Protein AF-A0A5B7IA30-F1 (afdb_monomer_lite)

Structure (mmCIF, N/CA/C/O backbone):
data_AF-A0A5B7IA30-F1
#
_entry.id   AF-A0A5B7IA30-F1
#
loop_
_atom_site.group_PDB
_atom_site.id
_atom_site.type_symbol
_atom_site.label_atom_id
_atom_site.label_alt_id
_atom_site.label_comp_id
_atom_site.label_asym_id
_atom_site.label_entity_id
_atom_site.label_seq_id
_atom_site.pdbx_PDB_ins_code
_atom_site.Cartn_x
_atom_site.Cartn_y
_atom_site.Cartn_z
_atom_site.occupancy
_atom_site.B_iso_or_equiv
_atom_site.auth_seq_id
_atom_site.auth_comp_id
_atom_site.auth_asym_id
_atom_site.auth_atom_id
_atom_site.pdbx_PDB_model_num
ATOM 1 N N . MET A 1 1 ? 4.732 -1.468 26.916 1.00 51.19 1 MET A N 1
ATOM 2 C CA . MET A 1 1 ? 4.932 -1.442 25.448 1.00 51.19 1 MET A CA 1
ATOM 3 C C . MET A 1 1 ? 4.736 -0.016 24.955 1.00 51.19 1 MET A C 1
ATOM 5 O O . MET A 1 1 ? 3.744 0.598 25.326 1.00 51.19 1 MET A O 1
ATOM 9 N N . ASP A 1 2 ? 5.695 0.524 24.199 1.00 66.31 2 ASP A N 1
ATOM 10 C CA . ASP A 1 2 ? 5.665 1.899 23.679 1.00 66.31 2 ASP A CA 1
ATOM 11 C C . ASP A 1 2 ? 4.599 2.048 22.574 1.00 66.31 2 ASP A C 1
ATOM 13 O O . ASP A 1 2 ? 4.600 1.334 21.570 1.00 66.31 2 ASP A O 1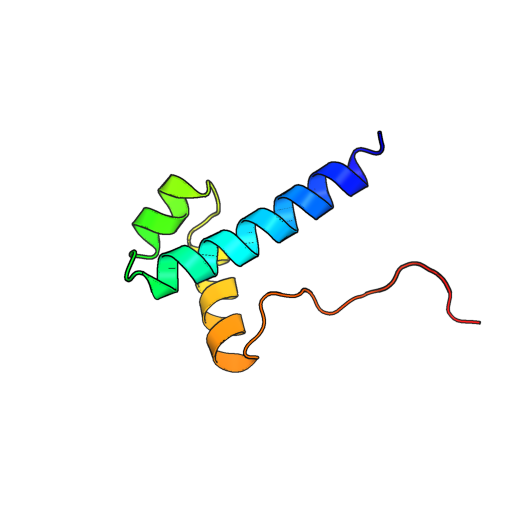
ATOM 17 N N . HIS A 1 3 ? 3.695 3.008 22.753 1.00 61.34 3 HIS A N 1
ATOM 18 C CA . HIS A 1 3 ? 2.621 3.362 21.821 1.00 61.34 3 HIS A CA 1
ATOM 19 C C . HIS A 1 3 ? 3.134 3.816 20.440 1.00 61.34 3 HIS A C 1
ATOM 21 O O . HIS A 1 3 ? 2.425 3.670 19.438 1.00 61.34 3 HIS A O 1
ATOM 27 N N . ARG A 1 4 ? 4.370 4.323 20.348 1.00 60.53 4 ARG A N 1
ATOM 28 C CA . ARG A 1 4 ? 5.034 4.670 19.080 1.00 60.53 4 ARG A CA 1
ATOM 29 C C . ARG A 1 4 ? 5.397 3.426 18.274 1.00 60.53 4 ARG A C 1
ATOM 31 O O . ARG A 1 4 ? 5.191 3.412 17.060 1.00 60.53 4 ARG A O 1
ATOM 38 N N . VAL A 1 5 ? 5.855 2.369 18.945 1.00 60.12 5 VAL A N 1
ATOM 39 C CA . VAL A 1 5 ? 6.207 1.088 18.313 1.00 60.12 5 VAL A CA 1
ATOM 40 C C . VAL A 1 5 ? 4.955 0.403 17.766 1.00 60.12 5 VAL A C 1
ATOM 42 O O . VAL A 1 5 ? 4.945 -0.015 16.609 1.00 60.12 5 VAL A O 1
ATOM 45 N N . THR A 1 6 ? 3.857 0.387 18.528 1.00 62.12 6 THR A N 1
ATOM 46 C CA . THR A 1 6 ? 2.576 -0.184 18.073 1.00 62.12 6 THR A CA 1
ATOM 47 C C . THR A 1 6 ? 2.037 0.531 16.830 1.00 62.12 6 THR A C 1
ATOM 49 O O . THR A 1 6 ? 1.635 -0.120 15.865 1.00 62.12 6 THR A O 1
ATOM 52 N N . ARG A 1 7 ? 2.082 1.872 16.799 1.00 61.22 7 ARG A N 1
ATOM 53 C CA . ARG A 1 7 ? 1.655 2.666 15.631 1.00 61.22 7 ARG A CA 1
ATOM 54 C C . ARG A 1 7 ? 2.558 2.438 14.415 1.00 61.22 7 ARG A C 1
ATOM 56 O O . ARG A 1 7 ? 2.067 2.384 13.288 1.00 61.22 7 ARG A O 1
ATOM 63 N N . TYR A 1 8 ? 3.864 2.297 14.630 1.00 59.81 8 TYR A N 1
ATOM 64 C CA . TYR A 1 8 ? 4.825 2.041 13.560 1.00 59.81 8 TYR A CA 1
ATOM 65 C C . TYR A 1 8 ? 4.596 0.676 12.905 1.00 59.81 8 TYR A C 1
ATOM 67 O O . TYR A 1 8 ? 4.446 0.618 11.681 1.00 59.81 8 TYR A O 1
ATOM 75 N N . ILE A 1 9 ? 4.472 -0.385 13.713 1.00 59.41 9 ILE A N 1
ATOM 76 C CA . ILE A 1 9 ? 4.185 -1.744 13.235 1.00 59.41 9 ILE A CA 1
ATOM 77 C C . ILE A 1 9 ? 2.847 -1.764 12.491 1.00 59.41 9 ILE A C 1
ATOM 79 O O . ILE A 1 9 ? 2.812 -2.212 11.348 1.00 59.41 9 ILE A O 1
ATOM 83 N N . ALA A 1 10 ? 1.786 -1.177 13.062 1.00 61.81 10 ALA A N 1
ATOM 84 C CA . ALA A 1 10 ? 0.491 -1.056 12.389 1.00 61.81 10 ALA A CA 1
ATOM 85 C C . ALA A 1 10 ? 0.619 -0.367 11.019 1.00 61.81 10 ALA A C 1
ATOM 87 O O . ALA A 1 10 ? 0.092 -0.863 10.025 1.00 61.81 10 ALA A O 1
ATOM 88 N N . SER A 1 11 ? 1.395 0.720 10.931 1.00 64.81 11 SER A N 1
ATOM 89 C CA . SER A 1 11 ? 1.603 1.432 9.668 1.00 64.81 11 SER A CA 1
ATOM 90 C C . SER A 1 11 ? 2.358 0.607 8.620 1.00 64.81 11 SER A C 1
ATOM 92 O O . SER A 1 11 ? 2.054 0.732 7.436 1.00 64.81 11 SER A O 1
ATOM 94 N N . ILE A 1 12 ? 3.356 -0.201 9.006 1.00 61.44 12 ILE A N 1
ATOM 95 C CA . ILE A 1 12 ? 4.094 -1.077 8.076 1.00 61.44 12 ILE A CA 1
ATOM 96 C C . ILE A 1 12 ? 3.153 -2.151 7.541 1.00 61.44 12 ILE A C 1
ATOM 98 O O . ILE A 1 12 ? 3.101 -2.373 6.327 1.00 61.44 12 ILE A O 1
ATOM 102 N N . THR A 1 13 ? 2.377 -2.766 8.436 1.00 71.50 13 THR A N 1
ATOM 103 C CA . THR A 1 13 ? 1.405 -3.800 8.081 1.00 71.50 13 THR A CA 1
ATOM 104 C C . THR A 1 13 ? 0.379 -3.259 7.091 1.00 71.50 13 THR A C 1
ATOM 106 O O . THR A 1 13 ? 0.141 -3.896 6.069 1.00 71.50 13 THR A O 1
ATOM 109 N N . SER A 1 14 ? -0.136 -2.038 7.293 1.00 81.00 14 SER A N 1
ATOM 110 C CA . SER A 1 14 ? -1.091 -1.424 6.358 1.00 81.00 14 SER A CA 1
ATOM 111 C C . SER A 1 14 ? -0.529 -1.256 4.941 1.00 81.00 14 SER A C 1
ATOM 113 O O . SER A 1 14 ? -1.247 -1.460 3.970 1.00 81.00 14 SER A O 1
ATOM 115 N N . ARG A 1 15 ? 0.755 -0.915 4.785 1.00 88.94 15 ARG A N 1
ATOM 116 C CA . ARG A 1 15 ? 1.369 -0.621 3.472 1.00 88.94 15 ARG A CA 1
ATOM 117 C C . ARG A 1 15 ? 1.632 -1.872 2.649 1.00 88.94 15 ARG A C 1
ATOM 119 O O . ARG A 1 15 ? 1.294 -1.915 1.468 1.00 88.94 15 ARG A O 1
ATOM 126 N N . LYS A 1 16 ? 2.179 -2.903 3.300 1.00 91.88 16 LYS A N 1
ATOM 127 C CA . LYS A 1 16 ? 2.352 -4.235 2.704 1.00 91.88 16 LYS A CA 1
ATOM 128 C C . LYS A 1 16 ? 1.002 -4.808 2.277 1.00 91.88 16 LYS A C 1
ATOM 130 O O . LYS A 1 16 ? 0.886 -5.338 1.176 1.00 91.88 16 LYS A O 1
ATOM 135 N N . TRP A 1 17 ? -0.030 -4.618 3.101 1.00 93.50 17 TRP A N 1
ATOM 136 C CA . TRP A 1 17 ? -1.373 -5.109 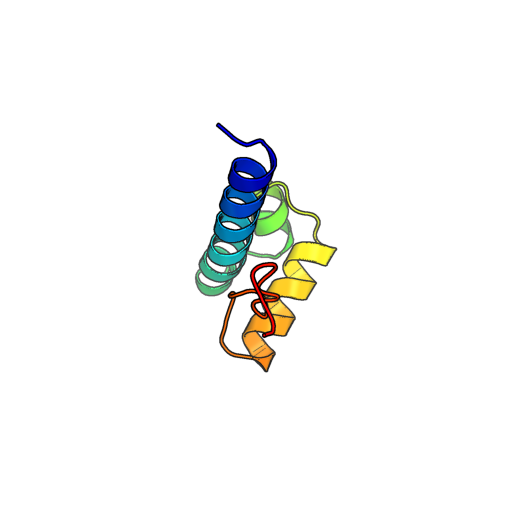2.804 1.00 93.50 17 TRP A CA 1
ATOM 137 C C . TRP A 1 17 ? -2.034 -4.382 1.624 1.00 93.50 17 TRP A C 1
ATOM 139 O O . TRP A 1 17 ? -2.634 -5.040 0.776 1.00 93.50 17 TRP A O 1
ATOM 149 N N . ILE A 1 18 ? -1.862 -3.056 1.508 1.00 95.06 18 ILE A N 1
ATOM 150 C CA . ILE A 1 18 ? -2.339 -2.274 0.351 1.00 95.06 18 ILE A CA 1
ATOM 151 C C . ILE A 1 18 ? -1.794 -2.850 -0.962 1.00 95.06 18 ILE A C 1
ATOM 153 O O . ILE A 1 18 ? -2.569 -3.151 -1.868 1.00 95.06 18 ILE A O 1
ATOM 157 N N . VAL A 1 19 ? -0.472 -3.029 -1.064 1.00 94.62 19 VAL A N 1
ATOM 158 C CA . VAL A 1 19 ? 0.155 -3.514 -2.306 1.00 94.62 19 VAL A CA 1
ATOM 159 C C . VAL A 1 19 ? -0.185 -4.975 -2.574 1.00 94.62 19 VAL A C 1
ATOM 161 O O . VAL A 1 19 ? -0.454 -5.333 -3.717 1.00 94.62 19 VAL A O 1
ATOM 164 N N . TRP A 1 20 ? -0.253 -5.813 -1.538 1.00 95.00 20 TRP A N 1
ATOM 165 C CA . TRP A 1 20 ? -0.656 -7.209 -1.702 1.00 95.00 20 TRP A CA 1
ATOM 166 C C . TRP A 1 20 ? -2.073 -7.340 -2.281 1.00 95.00 20 TRP A C 1
ATOM 168 O O . TRP A 1 20 ? -2.287 -8.125 -3.201 1.00 95.00 20 TRP A O 1
ATOM 178 N N . LEU A 1 21 ? -3.035 -6.544 -1.801 1.00 96.12 21 LEU A N 1
ATOM 179 C CA . LEU A 1 21 ? -4.395 -6.542 -2.348 1.00 96.12 21 LEU A CA 1
ATOM 180 C C . LEU A 1 21 ? -4.444 -5.984 -3.777 1.00 96.12 21 LEU A C 1
ATOM 182 O O . LEU A 1 21 ? -5.148 -6.542 -4.619 1.00 96.12 21 LEU A O 1
ATOM 186 N N . TRP A 1 22 ? -3.674 -4.931 -4.066 1.00 97.25 22 TRP A N 1
ATOM 187 C CA . TRP A 1 22 ? -3.558 -4.372 -5.417 1.00 97.25 22 TRP A CA 1
ATOM 188 C C . TRP A 1 22 ? -3.048 -5.408 -6.423 1.00 97.25 22 TRP A C 1
ATOM 190 O O . TRP A 1 22 ? -3.655 -5.605 -7.472 1.00 97.25 22 TRP A O 1
ATOM 200 N N . LEU A 1 23 ? -1.988 -6.142 -6.069 1.00 96.19 23 LEU A N 1
ATOM 201 C CA . LEU A 1 23 ? -1.427 -7.217 -6.895 1.00 96.19 23 LEU A CA 1
ATOM 202 C C . LEU A 1 23 ? -2.416 -8.362 -7.156 1.00 96.19 23 LEU A C 1
ATOM 204 O O . LEU A 1 23 ? -2.303 -9.050 -8.166 1.00 96.19 23 LEU A O 1
ATOM 208 N N . ARG A 1 24 ? -3.407 -8.557 -6.278 1.00 96.69 24 ARG A N 1
ATOM 209 C CA . ARG A 1 24 ? -4.502 -9.522 -6.477 1.00 96.69 24 ARG A CA 1
ATOM 210 C C . ARG A 1 24 ? -5.660 -8.979 -7.323 1.00 96.69 24 ARG A C 1
ATOM 212 O O . ARG A 1 24 ? -6.659 -9.676 -7.479 1.00 96.69 24 ARG A O 1
ATOM 219 N N . GLY A 1 25 ? -5.548 -7.760 -7.850 1.00 97.38 25 GLY A N 1
ATOM 220 C CA . GLY A 1 25 ? -6.572 -7.123 -8.679 1.00 97.38 25 GLY A CA 1
ATOM 221 C C . GLY A 1 25 ? -7.689 -6.434 -7.890 1.00 97.38 25 GLY A C 1
ATOM 222 O O . GLY A 1 25 ? -8.727 -6.112 -8.466 1.00 97.38 25 GLY A O 1
ATOM 223 N N . ALA A 1 26 ? -7.518 -6.201 -6.583 1.00 97.38 26 ALA A N 1
ATOM 224 C CA . ALA A 1 26 ? -8.504 -5.452 -5.808 1.00 97.38 26 ALA A CA 1
ATOM 225 C C . ALA A 1 26 ? -8.543 -3.975 -6.240 1.00 97.38 26 ALA A C 1
ATOM 227 O O . ALA A 1 26 ? -7.505 -3.337 -6.422 1.00 97.38 26 ALA A O 1
ATOM 228 N N . SER A 1 27 ? -9.745 -3.401 -6.342 1.00 98.06 27 SER A N 1
ATOM 229 C CA . SER A 1 27 ? -9.907 -1.968 -6.607 1.00 98.06 27 SER A CA 1
ATOM 230 C C . SER A 1 27 ? -9.451 -1.128 -5.410 1.00 98.06 27 SER A C 1
ATOM 232 O O . SER A 1 27 ? -9.537 -1.562 -4.260 1.00 98.06 27 SER A O 1
ATOM 234 N N . ALA A 1 28 ? -9.033 0.118 -5.649 1.00 96.50 28 ALA A N 1
ATOM 235 C CA . ALA A 1 28 ? -8.625 1.026 -4.572 1.00 96.50 28 ALA A CA 1
ATOM 236 C C . ALA A 1 28 ? -9.715 1.203 -3.493 1.00 96.50 28 ALA A C 1
ATOM 238 O O . ALA A 1 28 ? -9.404 1.295 -2.306 1.00 96.50 28 ALA A O 1
ATOM 239 N N . MET A 1 29 ? -10.991 1.179 -3.899 1.00 97.31 29 MET A N 1
ATOM 240 C CA . MET A 1 29 ? -12.142 1.220 -2.994 1.00 97.31 29 MET A CA 1
ATOM 241 C C . MET A 1 29 ? -12.222 -0.021 -2.101 1.00 97.31 29 MET A C 1
ATOM 243 O O . MET A 1 29 ? -12.341 0.115 -0.885 1.00 97.31 29 MET A O 1
ATOM 247 N N . ALA A 1 30 ? -12.083 -1.219 -2.675 1.00 96.12 30 ALA A N 1
ATOM 248 C CA . ALA A 1 30 ? -12.070 -2.461 -1.904 1.00 96.12 30 ALA A CA 1
ATOM 249 C C . ALA A 1 30 ? -10.891 -2.498 -0.916 1.00 96.12 30 ALA A C 1
ATOM 251 O O . ALA A 1 30 ? -11.052 -2.910 0.231 1.00 96.12 30 ALA A O 1
ATOM 252 N N . ILE A 1 31 ? -9.720 -2.006 -1.331 1.00 95.62 31 ILE A N 1
ATOM 253 C CA . ILE A 1 31 ? -8.538 -1.909 -0.464 1.00 95.62 31 ILE A CA 1
ATOM 254 C C . ILE A 1 31 ? -8.800 -0.956 0.703 1.00 95.62 31 ILE A C 1
ATOM 256 O O . ILE A 1 31 ? -8.494 -1.295 1.846 1.00 95.62 31 ILE A O 1
ATOM 260 N N . SER A 1 32 ? -9.383 0.216 0.443 1.00 92.88 32 SER A N 1
ATOM 261 C CA . SER A 1 32 ? -9.736 1.184 1.488 1.00 92.88 32 SER A CA 1
ATOM 262 C C . SER A 1 32 ? -10.688 0.574 2.519 1.00 92.88 32 SER A C 1
ATOM 264 O O . SER A 1 32 ? -10.421 0.659 3.716 1.00 92.88 32 SER A O 1
ATOM 266 N N . GLN A 1 33 ? -11.731 -0.126 2.066 1.00 92.25 33 GLN A N 1
ATOM 267 C CA . GLN A 1 33 ? -12.696 -0.787 2.948 1.00 92.25 33 GLN A CA 1
ATOM 268 C C . GLN A 1 33 ? -12.065 -1.903 3.791 1.00 92.25 33 GLN A C 1
ATOM 270 O O . GLN A 1 33 ? -12.359 -2.005 4.977 1.00 92.25 33 GLN A O 1
ATOM 275 N N . GLN A 1 34 ? -11.178 -2.717 3.208 1.00 91.31 34 GLN A N 1
ATOM 276 C CA . GLN A 1 34 ? -10.535 -3.827 3.925 1.00 91.31 34 GLN A CA 1
ATOM 277 C C . GLN A 1 34 ? -9.451 -3.371 4.904 1.00 91.31 34 GLN A C 1
ATOM 279 O O . GLN A 1 34 ? -9.261 -3.987 5.948 1.00 91.31 34 GLN A O 1
ATOM 284 N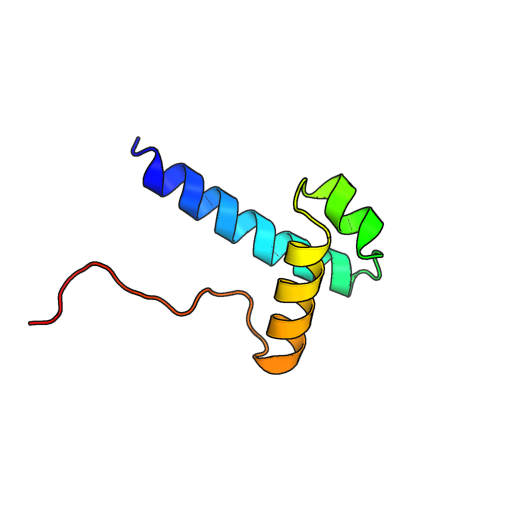 N . THR A 1 35 ? -8.713 -2.315 4.564 1.00 87.31 35 THR A N 1
ATOM 285 C CA . THR A 1 35 ? -7.551 -1.868 5.353 1.00 87.31 35 THR A CA 1
ATOM 286 C C . THR A 1 35 ? -7.859 -0.696 6.284 1.00 87.31 35 THR A C 1
ATOM 288 O O . THR A 1 35 ? -7.030 -0.359 7.128 1.00 87.31 35 THR A O 1
ATOM 291 N N . GLY A 1 36 ? -9.012 -0.039 6.119 1.00 88.94 36 GLY A N 1
ATOM 292 C CA . GLY A 1 36 ? -9.399 1.164 6.860 1.00 88.94 36 GLY A CA 1
ATOM 293 C C . GLY A 1 36 ? -8.594 2.418 6.496 1.00 88.94 36 GLY A C 1
ATOM 294 O O . GLY A 1 36 ? -8.767 3.463 7.122 1.00 88.94 36 GLY A O 1
ATOM 295 N N . VAL A 1 37 ? -7.703 2.347 5.500 1.00 90.12 37 VAL A N 1
ATOM 296 C CA . VAL A 1 37 ? -6.931 3.510 5.043 1.00 90.12 37 VAL A CA 1
ATOM 297 C C . VAL A 1 37 ? -7.719 4.331 4.025 1.00 90.12 37 VAL A C 1
ATOM 299 O O . VAL A 1 37 ? -8.540 3.807 3.274 1.00 90.12 37 VAL A O 1
ATOM 302 N N . SER A 1 38 ? -7.44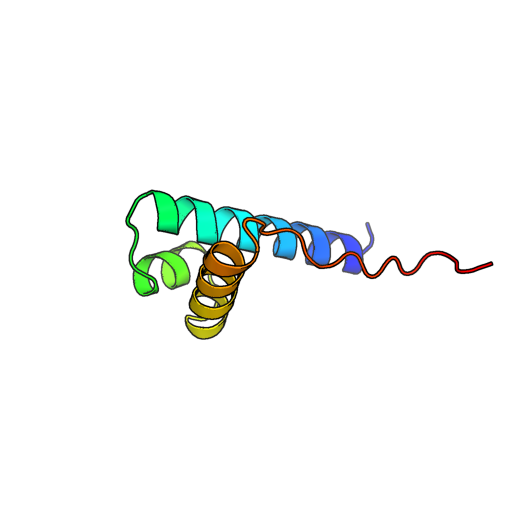6 5.633 3.954 1.00 93.69 38 SER A N 1
ATOM 303 C CA . SER A 1 38 ? -8.084 6.502 2.963 1.00 93.69 38 SER A CA 1
ATOM 304 C C . SER A 1 38 ? -7.678 6.135 1.533 1.00 93.69 38 SER A C 1
ATOM 306 O O . SER A 1 38 ? -6.539 5.728 1.291 1.00 93.69 38 SER A O 1
ATOM 308 N N . LEU A 1 39 ? -8.568 6.372 0.564 1.00 96.00 39 LEU A N 1
ATOM 309 C CA . LEU A 1 39 ? -8.274 6.214 -0.868 1.00 96.00 39 LEU A CA 1
ATOM 310 C C . LEU A 1 39 ? -6.992 6.948 -1.286 1.00 96.00 39 LEU A C 1
ATOM 312 O O . LEU A 1 39 ? -6.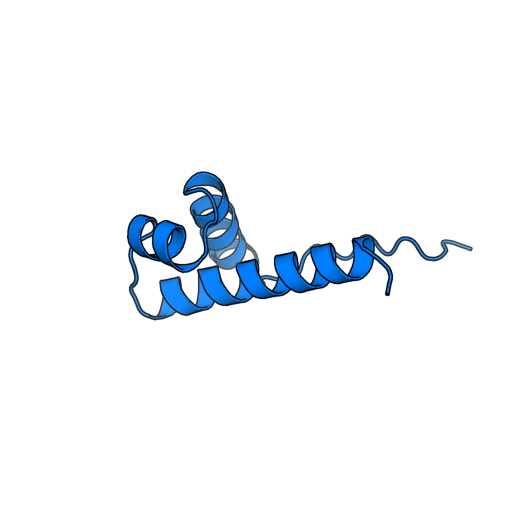155 6.383 -1.983 1.00 96.00 39 LEU A O 1
ATOM 316 N N . SER A 1 40 ? -6.779 8.173 -0.799 1.00 96.38 40 SER A N 1
ATOM 317 C CA . SER A 1 40 ? -5.556 8.938 -1.075 1.00 96.38 40 SER A CA 1
ATOM 318 C C . SER A 1 40 ? -4.299 8.226 -0.568 1.00 96.38 40 SER A C 1
ATOM 320 O O . SER A 1 40 ? -3.257 8.260 -1.219 1.00 96.38 40 SER A O 1
ATOM 322 N N . THR A 1 41 ? -4.387 7.547 0.581 1.00 93.44 41 THR A N 1
ATOM 323 C CA . THR A 1 41 ? -3.287 6.731 1.112 1.00 93.44 41 THR A CA 1
ATOM 324 C C . THR A 1 41 ? -3.053 5.491 0.256 1.00 93.44 41 THR A C 1
ATOM 326 O O . THR A 1 41 ? -1.893 5.172 -0.002 1.00 93.44 41 THR A O 1
ATOM 329 N N . VAL A 1 42 ? -4.120 4.834 -0.216 1.00 95.38 42 VAL A N 1
ATOM 330 C CA . VAL A 1 42 ? -4.028 3.705 -1.157 1.00 95.38 42 VAL A CA 1
ATOM 331 C C . VAL A 1 42 ? -3.299 4.137 -2.428 1.00 95.38 42 VAL A C 1
ATOM 333 O O . VAL A 1 42 ? -2.246 3.583 -2.737 1.00 95.38 42 VAL A O 1
ATOM 336 N N . TYR A 1 43 ? -3.789 5.174 -3.115 1.00 96.81 43 TYR A N 1
ATOM 337 C CA . TYR A 1 43 ? -3.184 5.664 -4.358 1.00 96.81 43 TYR A CA 1
ATOM 338 C C . TYR A 1 43 ? -1.736 6.106 -4.173 1.00 96.81 43 TYR A C 1
ATOM 340 O O . TYR A 1 43 ? -0.889 5.771 -4.998 1.00 96.81 43 TYR A O 1
ATOM 348 N N . ARG A 1 44 ? -1.424 6.809 -3.077 1.00 94.31 44 ARG A N 1
ATOM 349 C CA . ARG A 1 44 ? -0.047 7.214 -2.768 1.00 94.31 44 ARG A CA 1
ATOM 350 C C . ARG A 1 44 ? 0.887 6.008 -2.671 1.00 94.31 44 ARG A C 1
ATOM 352 O O . ARG A 1 44 ? 1.984 6.058 -3.215 1.00 94.31 44 ARG A O 1
ATOM 359 N N . TRP A 1 45 ? 0.473 4.942 -1.985 1.00 94.19 45 TRP A N 1
ATOM 360 C CA . TRP A 1 45 ? 1.309 3.749 -1.814 1.00 94.19 45 TRP A CA 1
ATOM 361 C C . TRP A 1 45 ? 1.409 2.897 -3.072 1.00 94.19 45 TRP A C 1
ATOM 363 O O . TRP A 1 45 ? 2.504 2.441 -3.385 1.00 94.19 45 TRP A O 1
ATOM 373 N N . VAL A 1 46 ? 0.317 2.734 -3.818 1.00 94.69 46 VAL A N 1
ATOM 374 C CA . VAL A 1 46 ? 0.3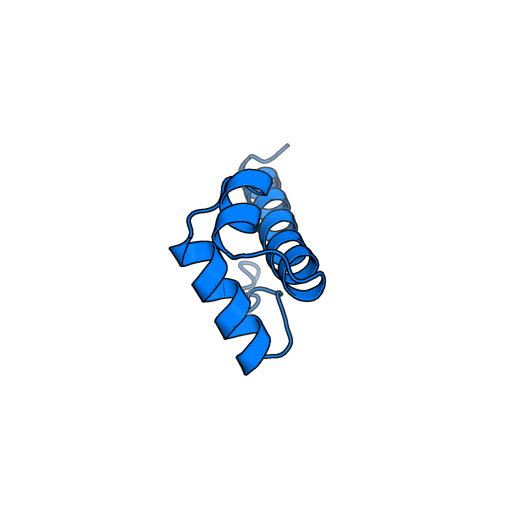27 2.033 -5.111 1.00 94.69 46 VAL A CA 1
ATOM 375 C C . VAL A 1 46 ? 1.243 2.748 -6.102 1.00 94.69 46 VAL A C 1
ATOM 377 O O . VAL A 1 46 ? 2.116 2.118 -6.691 1.00 94.69 46 VAL A O 1
ATOM 380 N N . ARG A 1 47 ? 1.106 4.074 -6.235 1.00 95.38 47 ARG A N 1
ATOM 381 C CA . ARG A 1 47 ? 1.974 4.889 -7.093 1.00 95.38 47 ARG A CA 1
ATOM 382 C C . ARG A 1 47 ? 3.440 4.749 -6.697 1.00 95.38 47 ARG A C 1
ATOM 384 O O . ARG A 1 47 ? 4.275 4.460 -7.543 1.00 95.38 47 ARG A O 1
ATOM 391 N N . ARG A 1 48 ? 3.741 4.903 -5.407 1.00 93.19 48 ARG A N 1
ATOM 392 C CA . ARG A 1 48 ? 5.111 4.788 -4.905 1.00 93.19 48 ARG A CA 1
ATOM 393 C C . ARG A 1 48 ? 5.700 3.400 -5.145 1.00 93.19 48 ARG A C 1
ATOM 395 O O . ARG A 1 48 ? 6.863 3.295 -5.501 1.00 93.19 48 ARG A O 1
ATOM 402 N N . TRP A 1 49 ? 4.908 2.342 -4.987 1.00 94.06 49 TRP A N 1
ATOM 403 C CA . TRP A 1 49 ? 5.346 0.986 -5.306 1.00 94.06 49 TRP A CA 1
ATOM 404 C C . TRP A 1 49 ? 5.641 0.813 -6.803 1.00 94.06 49 TRP A C 1
ATOM 406 O O . TRP A 1 49 ? 6.659 0.217 -7.140 1.00 94.06 49 TRP A O 1
ATOM 416 N N . HIS A 1 50 ? 4.818 1.379 -7.691 1.00 92.62 50 HIS A N 1
ATOM 417 C CA . HIS A 1 50 ? 5.096 1.386 -9.132 1.00 92.62 50 HIS A CA 1
ATOM 418 C C . HIS A 1 50 ? 6.388 2.143 -9.490 1.00 92.62 50 HIS A C 1
ATOM 420 O O . HIS A 1 50 ? 7.096 1.724 -10.399 1.00 92.62 50 HIS A O 1
ATOM 426 N N . GLU A 1 51 ? 6.690 3.242 -8.793 1.00 94.06 51 GLU A N 1
ATOM 427 C CA . GLU A 1 51 ? 7.871 4.082 -9.050 1.00 94.06 51 GLU A CA 1
ATOM 428 C C . GLU A 1 51 ? 9.160 3.521 -8.415 1.00 94.06 51 GLU A C 1
ATOM 430 O O . GLU A 1 51 ? 10.219 3.553 -9.036 1.00 94.06 51 GLU A O 1
ATOM 435 N N . GLU A 1 52 ? 9.093 3.018 -7.177 1.00 91.06 52 GLU A N 1
ATOM 436 C CA . GLU A 1 52 ? 10.267 2.643 -6.368 1.00 91.06 52 GLU A CA 1
ATOM 437 C C . GLU A 1 52 ? 10.469 1.123 -6.235 1.00 91.06 52 GLU A C 1
ATOM 439 O O . GLU A 1 52 ? 11.516 0.680 -5.764 1.00 91.06 52 GLU A O 1
ATOM 444 N N . GLY A 1 53 ? 9.464 0.306 -6.566 1.00 88.62 53 GLY A N 1
ATOM 445 C CA . GLY A 1 53 ? 9.504 -1.151 -6.387 1.00 88.62 53 GLY A CA 1
ATOM 446 C C . GLY A 1 53 ? 9.474 -1.620 -4.925 1.00 88.62 53 GLY A C 1
ATOM 447 O O . GLY A 1 53 ? 9.631 -2.811 -4.658 1.00 88.62 53 GLY A O 1
ATOM 448 N N . THR A 1 54 ? 9.263 -0.717 -3.960 1.00 85.94 54 THR A N 1
ATOM 449 C CA . THR A 1 54 ? 9.285 -1.030 -2.523 1.00 85.94 54 THR A CA 1
ATOM 450 C C . THR A 1 54 ? 8.159 -0.354 -1.743 1.00 85.94 54 THR A C 1
ATOM 452 O O . THR A 1 54 ? 7.669 0.719 -2.090 1.00 85.94 54 THR A O 1
ATOM 455 N N . VAL A 1 55 ? 7.747 -1.002 -0.652 1.00 83.88 55 VAL A N 1
ATOM 456 C CA . VAL A 1 55 ? 6.772 -0.489 0.330 1.00 83.88 55 VAL A CA 1
ATOM 457 C C . VAL A 1 55 ? 7.428 -0.028 1.631 1.00 83.88 55 VAL A C 1
ATOM 459 O O . VAL A 1 55 ? 6.750 0.448 2.550 1.00 83.88 55 VAL A O 1
ATOM 462 N N . GLU A 1 56 ? 8.750 -0.155 1.724 1.00 82.38 56 GLU A N 1
ATOM 463 C CA . GLU A 1 56 ? 9.499 0.303 2.882 1.00 82.38 56 GLU A CA 1
ATOM 464 C C . GLU A 1 56 ? 9.499 1.843 2.924 1.00 82.38 56 GLU A C 1
ATOM 466 O O . GLU A 1 56 ? 9.638 2.552 1.917 1.00 82.38 56 GLU A O 1
ATOM 471 N N . ALA A 1 57 ? 9.273 2.402 4.116 1.00 68.12 57 ALA A N 1
ATOM 472 C CA . ALA A 1 57 ? 9.506 3.832 4.285 1.00 68.12 57 ALA A CA 1
ATOM 473 C C . ALA A 1 57 ? 11.004 4.091 4.119 1.00 68.12 57 ALA A C 1
ATOM 475 O O . ALA A 1 57 ? 11.820 3.290 4.568 1.00 68.12 57 ALA A O 1
ATOM 476 N N . ARG A 1 58 ? 11.358 5.228 3.510 1.00 65.62 58 ARG A N 1
ATOM 477 C CA . ARG A 1 58 ? 12.730 5.731 3.550 1.00 65.62 58 ARG A CA 1
ATOM 478 C C . ARG A 1 58 ? 13.117 5.803 5.027 1.00 65.62 58 ARG A C 1
ATOM 480 O O . ARG A 1 58 ? 12.447 6.499 5.790 1.00 65.62 58 ARG A O 1
ATOM 487 N N . SER A 1 59 ? 14.077 4.979 5.440 1.00 53.59 59 SER A N 1
ATOM 488 C CA . SER A 1 59 ? 14.393 4.808 6.853 1.00 53.59 59 SER A CA 1
ATOM 489 C C . SER A 1 59 ? 15.026 6.093 7.378 1.00 53.59 59 SER A C 1
ATOM 491 O O . SER A 1 59 ? 16.222 6.316 7.218 1.00 53.59 59 SER A O 1
ATOM 493 N N . PHE A 1 60 ? 14.222 6.974 7.968 1.00 54.19 60 PHE A N 1
ATOM 494 C CA . PHE A 1 60 ? 14.729 8.062 8.794 1.00 54.19 60 PHE A CA 1
ATOM 495 C C . PHE A 1 60 ? 15.033 7.461 10.166 1.00 54.19 60 PHE A C 1
ATOM 497 O O . PHE A 1 60 ? 14.206 7.493 11.077 1.00 54.19 60 PHE A O 1
ATOM 504 N N . TYR A 1 61 ? 16.192 6.815 10.282 1.00 52.22 61 TYR A N 1
ATOM 505 C CA . TYR A 1 61 ? 16.690 6.322 11.559 1.00 52.22 61 TYR A CA 1
ATOM 506 C C . TYR A 1 61 ? 16.871 7.506 12.524 1.00 52.22 61 TYR A C 1
ATOM 508 O O . TYR A 1 61 ? 17.801 8.292 12.392 1.00 52.22 61 TYR A O 1
ATOM 516 N N . TYR A 1 62 ? 15.996 7.607 13.528 1.00 56.34 62 TYR A N 1
ATOM 517 C CA . TYR A 1 62 ? 16.154 8.473 14.706 1.00 56.34 62 TYR A CA 1
ATOM 518 C C . TYR A 1 62 ? 17.039 7.806 15.776 1.00 56.34 62 TYR A C 1
ATOM 520 O O . TYR A 1 62 ? 16.701 7.781 16.955 1.00 56.34 62 TYR A O 1
ATOM 528 N N . TYR A 1 63 ? 18.177 7.249 15.361 1.00 51.94 63 TYR A N 1
ATOM 529 C CA . TYR A 1 63 ? 19.249 6.824 16.260 1.00 51.94 63 TYR A CA 1
ATOM 530 C C . TYR A 1 63 ? 20.595 7.147 15.601 1.00 51.94 63 TYR A C 1
ATOM 532 O O . TYR A 1 63 ? 21.131 6.339 14.855 1.00 51.94 63 TYR A O 1
ATOM 540 N N . GLY A 1 64 ? 21.119 8.338 15.900 1.00 48.22 64 GLY A N 1
ATOM 541 C CA . GLY A 1 64 ? 22.554 8.633 15.891 1.00 48.22 64 GLY A CA 1
ATOM 542 C C . GLY A 1 64 ? 23.222 8.880 14.538 1.00 48.22 64 GLY A C 1
ATOM 543 O O . GLY A 1 64 ? 23.740 7.961 13.912 1.00 48.22 64 GLY A O 1
ATOM 544 N N . THR A 1 65 ? 23.368 10.156 14.184 1.00 45.84 65 THR A N 1
ATOM 545 C CA . THR A 1 65 ? 24.580 10.634 13.507 1.00 45.84 65 THR A CA 1
ATOM 546 C C . THR A 1 65 ? 25.626 10.880 14.599 1.00 45.84 65 THR A C 1
ATOM 548 O O . THR A 1 65 ? 25.320 11.553 15.585 1.00 45.84 65 THR A O 1
ATOM 551 N N . LYS A 1 66 ? 26.808 10.270 14.463 1.00 43.34 66 LYS A N 1
ATOM 552 C CA . LYS A 1 66 ? 28.016 10.684 15.191 1.00 43.34 66 LYS A CA 1
ATOM 553 C C . LYS A 1 66 ? 28.522 12.015 14.652 1.00 43.34 66 LYS A C 1
ATOM 555 O O . LYS A 1 66 ? 28.287 12.262 13.447 1.00 43.34 66 LYS A O 1
#

Organism: Portunus trituberculatus (NCBI:txid210409)

Secondary structure (DSSP, 8-state):
--HHHHHHHHHHHHHHHHHHHHHTT--HHHHHHHH---HHHHHHHHHHHHHHS--S------S---

Radius of gyration: 13.54 Å; chains: 1; bounding box: 41×20×35 Å

Foldseek 3Di:
DDPVVVVVVLVLVLLVQLVVCVVVVDDLVRSCVVSVDDSVVSVVSNVCCVVPVDSDDPDPPPDDDD

Sequence (66 aa):
MDHRVTRYIASITSRKWIVWLWLRGASAMAISQQTGVSLSTVYRWVRRWHEEGTVEARSFYYYGTK

InterPro domains:
  IPR009057 Homedomain-like superfamily [SSF46689] (11-59)
  IPR036388 Winged helix-like DNA-binding domain superfamily [G3DSA:1.10.10.10] (10-56)

pLDDT: mean 80.98, std 17.41, range [43.34, 98.06]